Protein AF-A0A843TZ93-F1 (afdb_monomer_lite)

Structure (mmCIF, N/CA/C/O backbone):
data_AF-A0A843TZ93-F1
#
_entry.id   AF-A0A843TZ93-F1
#
loop_
_atom_site.group_PDB
_atom_site.id
_atom_site.type_symbol
_atom_site.label_atom_id
_atom_site.label_alt_id
_atom_site.label_comp_id
_atom_site.label_asym_id
_atom_site.label_entity_id
_atom_site.label_seq_id
_atom_site.pdbx_PDB_ins_code
_atom_site.Cartn_x
_atom_site.Cartn_y
_atom_site.Cartn_z
_atom_site.occupancy
_atom_site.B_iso_or_equiv
_atom_site.auth_seq_id
_atom_site.auth_comp_id
_atom_site.auth_asym_id
_atom_site.auth_atom_id
_atom_site.pdbx_PDB_model_num
ATOM 1 N N . MET A 1 1 ? -6.624 -14.812 -29.238 1.00 55.72 1 MET A N 1
ATOM 2 C CA . MET A 1 1 ? -5.914 -15.342 -28.049 1.00 55.72 1 MET A CA 1
ATOM 3 C C . MET A 1 1 ? -6.850 -15.805 -26.925 1.00 55.72 1 MET A C 1
ATOM 5 O O . MET A 1 1 ? -6.536 -16.818 -26.328 1.00 55.72 1 MET A O 1
ATOM 9 N N . PHE A 1 2 ? -8.001 -15.168 -26.662 1.00 52.12 2 PHE A N 1
ATOM 10 C CA . PHE A 1 2 ? -8.946 -15.603 -25.609 1.00 52.12 2 PHE A CA 1
ATOM 11 C C . PHE A 1 2 ? -9.859 -16.776 -26.035 1.00 52.12 2 PHE A C 1
ATOM 13 O O . PHE A 1 2 ? -9.892 -17.818 -25.390 1.00 52.12 2 PHE A O 1
ATOM 20 N N . THR A 1 3 ? -10.493 -16.664 -27.205 1.00 58.25 3 THR A N 1
ATOM 21 C CA . THR A 1 3 ? -11.391 -17.676 -27.806 1.00 58.25 3 THR A CA 1
ATOM 22 C C . THR A 1 3 ? -10.699 -18.968 -28.253 1.00 58.25 3 THR A C 1
ATOM 24 O O . THR A 1 3 ? -11.361 -19.963 -28.506 1.00 58.25 3 THR A O 1
ATOM 27 N N . ARG A 1 4 ? -9.364 -18.966 -28.380 1.00 63.00 4 ARG A N 1
ATOM 28 C CA . ARG A 1 4 ? -8.585 -20.146 -28.803 1.00 63.00 4 ARG A CA 1
ATOM 29 C C . ARG A 1 4 ? -8.245 -21.098 -27.653 1.00 63.00 4 ARG A C 1
ATOM 31 O O . ARG A 1 4 ? -7.833 -22.217 -27.926 1.00 63.00 4 ARG A O 1
ATOM 38 N N . ARG A 1 5 ? -8.337 -20.644 -26.397 1.00 62.12 5 ARG A N 1
ATOM 39 C CA . ARG A 1 5 ? -7.887 -21.410 -25.219 1.00 62.12 5 ARG A CA 1
ATOM 40 C C . ARG A 1 5 ? -9.028 -21.844 -24.300 1.00 62.12 5 ARG A C 1
ATOM 42 O O . ARG A 1 5 ? -8.853 -22.802 -23.559 1.00 62.12 5 ARG A O 1
ATOM 49 N N . TYR A 1 6 ? -10.173 -21.171 -24.365 1.00 67.50 6 TYR A N 1
ATOM 50 C CA . TYR A 1 6 ? -11.337 -21.462 -23.535 1.00 67.50 6 TYR A CA 1
ATOM 51 C C . TYR A 1 6 ? -12.537 -21.780 -24.427 1.00 67.50 6 TYR A C 1
ATOM 53 O O . TYR A 1 6 ? -12.922 -20.956 -25.258 1.00 67.50 6 TYR A O 1
ATOM 61 N N . ALA A 1 7 ? -13.096 -22.980 -24.262 1.00 76.06 7 ALA A N 1
ATOM 62 C CA . ALA A 1 7 ? -14.360 -23.378 -24.867 1.00 76.06 7 ALA A CA 1
ATOM 63 C C . ALA A 1 7 ? -15.484 -23.079 -23.871 1.00 76.06 7 ALA A C 1
ATOM 65 O O . ALA A 1 7 ? -15.427 -23.521 -22.724 1.00 76.06 7 ALA A O 1
ATOM 66 N N . PHE A 1 8 ? -16.479 -22.309 -24.300 1.00 77.62 8 PHE A N 1
ATOM 67 C CA . PHE A 1 8 ? -17.638 -21.969 -23.481 1.00 77.62 8 PHE A CA 1
ATOM 68 C C . PHE A 1 8 ? -18.834 -22.779 -23.963 1.00 77.62 8 PHE A C 1
ATOM 70 O O . PHE A 1 8 ? -19.106 -22.830 -25.161 1.00 77.62 8 PHE A O 1
ATOM 77 N N . THR A 1 9 ? -19.528 -23.425 -23.029 1.00 80.69 9 THR A N 1
ATOM 78 C CA . THR A 1 9 ? -20.667 -24.301 -23.326 1.00 80.69 9 THR A CA 1
ATOM 79 C C . THR A 1 9 ? -21.869 -23.514 -23.835 1.00 80.69 9 THR A C 1
ATOM 81 O O . THR A 1 9 ? -22.653 -24.043 -24.619 1.00 80.69 9 THR A O 1
ATOM 84 N N . ARG A 1 10 ? -22.016 -22.255 -23.400 1.00 80.62 10 ARG A N 1
ATOM 85 C CA . ARG A 1 10 ? -23.089 -21.364 -23.838 1.00 80.62 10 ARG A CA 1
ATOM 86 C C . ARG A 1 10 ? -22.531 -20.115 -24.529 1.00 80.62 10 ARG A C 1
ATOM 88 O O . ARG A 1 10 ? -21.560 -19.534 -24.033 1.00 80.62 10 ARG A O 1
ATOM 95 N N . PRO A 1 11 ? -23.121 -19.668 -25.651 1.00 78.69 11 PRO A N 1
ATOM 96 C CA . PRO A 1 11 ? -22.661 -18.480 -26.375 1.00 78.69 11 PRO A CA 1
ATOM 97 C C . PRO A 1 11 ? -22.636 -17.196 -25.529 1.00 78.69 11 PRO A C 1
ATOM 99 O O . PRO A 1 11 ? -21.760 -16.352 -25.715 1.00 78.69 11 PRO A O 1
ATOM 102 N N . GLU A 1 12 ? -23.559 -17.052 -24.577 1.00 83.75 12 GLU A N 1
ATOM 103 C CA . GLU A 1 12 ? -23.673 -15.898 -23.679 1.00 83.75 12 GLU A CA 1
ATOM 104 C C . GLU A 1 12 ? -22.572 -15.813 -22.609 1.00 83.75 12 GLU A C 1
ATOM 106 O O . GLU A 1 12 ? -22.323 -14.735 -22.058 1.00 83.75 12 GLU A O 1
ATOM 111 N N . ASP A 1 13 ? -21.877 -16.918 -22.333 1.00 81.81 13 ASP A N 1
ATOM 112 C CA . ASP A 1 13 ? -20.801 -16.948 -21.341 1.00 81.81 13 ASP A CA 1
ATOM 113 C C . ASP A 1 13 ? -19.535 -16.276 -21.871 1.00 81.81 13 ASP A C 1
ATOM 115 O O . ASP A 1 13 ? -18.756 -15.726 -21.094 1.00 81.81 13 ASP A O 1
ATOM 119 N N . LEU A 1 14 ? -19.336 -16.250 -23.191 1.00 82.06 14 LEU A N 1
ATOM 120 C CA . LEU A 1 14 ? -18.141 -15.672 -23.794 1.00 82.06 14 LEU A CA 1
ATOM 121 C C . LEU A 1 14 ? -18.054 -14.143 -23.603 1.00 82.06 14 LEU A C 1
ATOM 123 O O . LEU A 1 14 ? -17.011 -13.673 -23.135 1.00 82.06 14 LEU A O 1
ATOM 127 N N . PRO A 1 15 ? -19.108 -13.345 -23.880 1.00 85.69 15 PRO A N 1
ATOM 128 C CA . PRO A 1 15 ? -19.125 -11.924 -23.537 1.00 85.69 15 PRO A CA 1
ATOM 129 C C . PRO A 1 15 ? -18.935 -11.669 -22.037 1.00 85.69 15 PRO A C 1
ATOM 131 O O . PRO A 1 15 ? -18.163 -10.791 -21.658 1.00 85.69 15 PRO A O 1
ATOM 134 N N . ARG A 1 16 ? -19.580 -12.460 -21.169 1.00 85.31 16 ARG A N 1
ATOM 135 C CA . ARG A 1 16 ? -19.465 -12.313 -19.706 1.00 85.31 16 ARG A CA 1
ATOM 136 C C . ARG A 1 16 ? -18.052 -12.610 -19.212 1.00 85.31 16 ARG A C 1
ATOM 138 O O . ARG A 1 16 ? -17.481 -11.823 -18.461 1.00 85.31 16 ARG A O 1
ATOM 145 N N . ALA A 1 17 ? -17.459 -13.703 -19.679 1.00 84.06 17 ALA A N 1
ATOM 146 C CA . ALA A 1 17 ? -16.089 -14.076 -19.360 1.00 84.06 17 ALA A CA 1
ATOM 147 C C . ALA A 1 17 ? -15.090 -13.031 -19.865 1.00 84.06 17 ALA A C 1
ATOM 149 O O . ALA A 1 17 ? -14.106 -12.752 -19.185 1.00 84.06 17 ALA A O 1
ATOM 150 N N . ARG A 1 18 ? -15.355 -12.413 -21.022 1.00 84.12 18 ARG A N 1
ATOM 151 C CA . ARG A 1 18 ? -14.546 -11.305 -21.538 1.00 84.12 18 ARG A CA 1
ATOM 152 C C . ARG A 1 18 ? -14.590 -10.095 -20.610 1.00 84.12 18 ARG A C 1
ATOM 154 O O . ARG A 1 18 ? -13.529 -9.593 -20.263 1.00 84.12 18 ARG A O 1
ATOM 161 N N . VAL A 1 19 ? -15.774 -9.684 -20.156 1.00 87.12 19 VAL A N 1
ATOM 162 C CA . VAL A 1 19 ? -15.934 -8.567 -19.205 1.00 87.12 19 VAL A CA 1
ATOM 163 C C . VAL A 1 19 ? -15.183 -8.839 -17.899 1.00 87.12 19 VAL A C 1
ATOM 165 O O . VAL A 1 19 ? -14.416 -7.995 -17.434 1.00 87.12 19 VAL A O 1
ATOM 168 N N . VAL A 1 20 ? -15.344 -10.036 -17.327 1.00 84.44 20 VAL A N 1
ATOM 169 C CA . VAL A 1 20 ? -14.635 -10.433 -16.099 1.00 84.44 20 VAL A CA 1
ATOM 170 C C . VAL A 1 20 ? -13.124 -10.464 -16.323 1.00 84.44 20 VAL A C 1
ATOM 172 O O . VAL A 1 20 ? -12.369 -9.970 -15.485 1.00 84.44 20 VAL A O 1
ATOM 175 N N . TRP A 1 21 ? -12.666 -11.007 -17.453 1.00 82.88 21 TRP A N 1
ATOM 176 C CA . TRP A 1 21 ? -11.248 -11.047 -17.798 1.00 82.88 21 TRP A CA 1
ATOM 177 C C . TRP A 1 21 ? -10.665 -9.644 -17.962 1.00 82.88 21 TRP A C 1
ATOM 179 O O . TRP A 1 21 ? -9.608 -9.379 -17.402 1.00 82.88 21 TRP A O 1
ATOM 189 N N . GLU A 1 22 ? -11.347 -8.732 -18.657 1.00 83.94 22 GLU A N 1
ATOM 190 C CA . GLU A 1 22 ? -10.889 -7.348 -18.831 1.00 83.94 22 GLU A CA 1
ATOM 191 C C . GLU A 1 22 ? -10.816 -6.614 -17.489 1.00 83.94 22 GLU A C 1
ATOM 193 O O . GLU A 1 22 ? -9.793 -6.003 -17.187 1.00 83.94 22 GLU A O 1
ATOM 198 N N . SER A 1 23 ? -11.838 -6.748 -16.640 1.00 82.56 23 SER A N 1
ATOM 199 C CA . SER A 1 23 ? -11.843 -6.180 -15.285 1.00 82.56 23 SER A CA 1
ATOM 200 C C . SER A 1 23 ? -10.704 -6.739 -14.417 1.00 82.56 23 SER A C 1
ATOM 202 O O . SER A 1 23 ? -9.964 -6.001 -13.756 1.00 82.56 23 SER A O 1
ATOM 204 N N . THR A 1 24 ? -10.490 -8.054 -14.474 1.00 80.56 24 THR A N 1
ATOM 205 C CA . THR A 1 24 ? -9.423 -8.732 -13.727 1.00 80.56 24 THR A CA 1
ATOM 206 C C . THR A 1 24 ? -8.041 -8.348 -14.257 1.00 80.56 24 THR A C 1
ATOM 208 O O . THR A 1 24 ? -7.115 -8.118 -13.483 1.00 80.56 24 THR A O 1
ATOM 211 N N . ALA A 1 25 ? -7.876 -8.250 -15.574 1.00 78.44 25 ALA A N 1
ATOM 212 C CA . ALA A 1 25 ? -6.625 -7.842 -16.197 1.00 78.44 25 ALA A CA 1
ATOM 213 C C . ALA A 1 25 ? -6.289 -6.386 -15.856 1.00 78.44 25 ALA A C 1
ATOM 215 O O . ALA A 1 25 ? -5.145 -6.098 -15.519 1.00 78.44 25 ALA A O 1
ATOM 216 N N . GLN A 1 26 ? -7.275 -5.483 -15.864 1.00 79.06 26 GLN A N 1
ATOM 217 C CA . GLN A 1 26 ? -7.085 -4.079 -15.487 1.00 79.06 26 GLN A CA 1
ATOM 218 C C . GLN A 1 26 ? -6.637 -3.931 -14.030 1.00 79.06 26 GLN A C 1
ATOM 220 O O . GLN A 1 26 ? -5.667 -3.228 -13.748 1.00 79.06 26 GLN A O 1
ATOM 225 N N . THR A 1 27 ? -7.297 -4.631 -13.107 1.00 79.12 27 THR A N 1
ATOM 226 C CA . THR A 1 27 ? -6.950 -4.592 -11.676 1.00 79.12 27 THR A CA 1
ATOM 227 C C . THR A 1 27 ? -5.578 -5.206 -11.391 1.00 79.12 27 THR A C 1
ATOM 229 O O . THR A 1 27 ? -4.827 -4.689 -10.561 1.00 79.12 27 THR A O 1
ATOM 232 N N . ASN A 1 28 ? -5.201 -6.263 -12.115 1.00 85.62 28 ASN A N 1
ATOM 233 C CA . ASN A 1 28 ? -3.940 -6.970 -11.894 1.00 85.62 28 ASN A CA 1
ATOM 234 C C . ASN A 1 28 ? -2.766 -6.464 -12.739 1.00 85.62 28 ASN A C 1
ATOM 236 O O . ASN A 1 28 ? -1.628 -6.828 -12.443 1.00 85.62 28 ASN A O 1
ATOM 240 N N . LEU A 1 29 ? -2.992 -5.592 -13.729 1.00 86.38 29 LEU A N 1
ATOM 241 C CA . LEU A 1 29 ? -1.948 -5.108 -14.639 1.00 86.38 29 LEU A CA 1
ATOM 242 C C . LEU A 1 29 ? -0.737 -4.558 -13.881 1.00 86.38 29 LEU A C 1
ATOM 244 O O . LEU A 1 29 ? 0.404 -4.872 -14.212 1.00 86.38 29 LEU A O 1
ATOM 248 N N . ARG A 1 30 ? -0.977 -3.783 -12.817 1.00 85.94 30 ARG A N 1
ATOM 249 C CA . ARG A 1 30 ? 0.089 -3.241 -11.963 1.00 85.94 30 ARG A CA 1
ATOM 250 C C . ARG A 1 30 ? 0.967 -4.346 -11.371 1.00 85.94 30 ARG A C 1
ATOM 252 O O . ARG A 1 30 ? 2.190 -4.206 -11.360 1.00 85.94 30 ARG A O 1
ATOM 259 N N . LYS A 1 31 ? 0.352 -5.421 -10.874 1.00 88.31 31 LYS A N 1
ATOM 260 C CA . LYS A 1 31 ? 1.058 -6.572 -10.303 1.00 88.31 31 LYS A CA 1
ATOM 261 C C . LYS A 1 31 ? 1.833 -7.311 -11.391 1.00 88.31 31 LYS A C 1
ATOM 263 O O . LYS A 1 31 ? 3.032 -7.502 -11.233 1.00 88.31 31 LYS A O 1
ATOM 268 N N . SER A 1 32 ? 1.195 -7.622 -12.517 1.00 90.38 32 SER A N 1
ATOM 269 C CA . SER A 1 32 ? 1.844 -8.308 -13.642 1.00 90.38 32 SER A CA 1
ATOM 270 C C . SER A 1 32 ? 3.031 -7.524 -14.212 1.00 90.38 32 SER A C 1
ATOM 272 O O . SER A 1 32 ? 4.051 -8.116 -14.553 1.00 90.38 32 SER A O 1
ATOM 274 N N . MET A 1 33 ? 2.947 -6.190 -14.263 1.00 91.25 33 MET A N 1
ATOM 275 C CA . MET A 1 33 ? 4.069 -5.330 -14.662 1.00 91.25 33 MET A CA 1
ATOM 276 C C . MET A 1 33 ? 5.214 -5.360 -13.650 1.00 91.25 33 MET A C 1
ATOM 278 O O . MET A 1 33 ? 6.380 -5.413 -14.040 1.00 91.25 33 MET A O 1
ATOM 282 N N . TRP A 1 34 ? 4.898 -5.342 -12.351 1.00 91.25 34 TRP A N 1
ATOM 283 C CA . TRP A 1 34 ? 5.913 -5.488 -11.310 1.00 91.25 34 TRP A CA 1
ATOM 284 C C . TRP A 1 34 ? 6.620 -6.846 -11.407 1.00 91.25 34 TRP A C 1
ATOM 286 O O . TRP A 1 34 ? 7.847 -6.875 -11.374 1.00 91.25 34 TRP A O 1
ATOM 296 N N . GLU A 1 35 ? 5.873 -7.936 -11.601 1.00 93.94 35 GLU A N 1
ATOM 297 C CA . GLU A 1 35 ? 6.416 -9.293 -11.760 1.00 93.94 35 GLU A CA 1
ATOM 298 C C . GLU A 1 35 ? 7.297 -9.417 -13.008 1.00 93.94 35 GLU A C 1
ATOM 300 O O . GLU A 1 35 ? 8.384 -9.987 -12.939 1.00 93.94 35 GLU A O 1
ATOM 305 N N . ALA A 1 36 ? 6.869 -8.851 -14.142 1.00 94.69 36 ALA A N 1
ATOM 306 C CA . ALA A 1 36 ? 7.661 -8.839 -15.370 1.00 94.69 36 ALA A CA 1
ATOM 307 C C . ALA A 1 36 ? 9.001 -8.116 -15.172 1.00 94.69 36 ALA A C 1
ATOM 309 O O . ALA A 1 36 ? 10.054 -8.643 -15.533 1.00 94.69 36 ALA A O 1
ATOM 310 N N . ARG A 1 37 ? 8.970 -6.940 -14.535 1.00 93.75 37 ARG A N 1
ATOM 311 C CA . ARG A 1 37 ? 10.171 -6.160 -14.220 1.00 93.75 37 ARG A CA 1
ATOM 312 C C . ARG A 1 37 ? 11.095 -6.880 -13.241 1.00 93.75 37 ARG A C 1
ATOM 314 O O . ARG A 1 37 ? 12.303 -6.906 -13.447 1.00 93.75 37 ARG A O 1
ATOM 321 N N . ASP A 1 38 ? 10.539 -7.452 -12.177 1.00 94.25 38 ASP A N 1
ATOM 322 C CA . ASP A 1 38 ? 11.297 -8.207 -11.175 1.00 94.25 38 ASP A CA 1
ATOM 323 C C . ASP A 1 38 ? 11.969 -9.442 -11.791 1.00 94.25 38 ASP A C 1
ATOM 325 O O . ASP A 1 38 ? 13.149 -9.696 -11.547 1.00 94.25 38 ASP A O 1
ATOM 329 N N . LYS A 1 39 ? 11.257 -10.161 -12.666 1.00 95.50 39 LYS A N 1
ATOM 330 C CA . LYS A 1 39 ? 11.813 -11.287 -13.418 1.00 95.50 39 LYS A CA 1
ATOM 331 C C . LYS A 1 39 ? 12.975 -10.850 -14.310 1.00 95.50 39 LYS A C 1
ATOM 333 O O . LYS A 1 39 ? 14.039 -11.452 -14.217 1.00 95.50 39 LYS A O 1
ATOM 338 N N . ALA A 1 40 ? 12.807 -9.801 -15.115 1.00 95.38 40 ALA A N 1
ATOM 339 C CA . ALA A 1 40 ? 13.869 -9.296 -15.987 1.00 95.38 40 ALA A CA 1
ATOM 340 C C . ALA A 1 40 ? 15.115 -8.859 -15.193 1.00 95.38 40 ALA A C 1
ATOM 342 O O . ALA A 1 40 ? 16.240 -9.232 -15.531 1.00 95.38 40 ALA A O 1
ATOM 343 N N . MET A 1 41 ? 14.918 -8.155 -14.075 1.00 94.56 41 MET A N 1
ATOM 344 C CA . MET A 1 41 ? 16.002 -7.759 -13.172 1.00 94.56 41 MET A CA 1
ATOM 345 C C . MET A 1 41 ? 16.751 -8.973 -12.605 1.00 94.56 41 MET A C 1
ATOM 347 O O . MET A 1 41 ? 17.979 -8.992 -12.591 1.00 94.56 41 MET A O 1
ATOM 351 N N . LYS A 1 42 ? 16.029 -10.007 -12.158 1.00 94.94 42 LYS A N 1
ATOM 352 C CA . LYS A 1 42 ? 16.632 -11.238 -11.624 1.00 94.94 42 LYS A CA 1
ATOM 353 C C . LYS A 1 42 ? 17.371 -12.040 -12.689 1.00 94.94 42 LYS A C 1
ATOM 355 O O . LYS A 1 42 ? 18.438 -12.564 -12.402 1.00 94.94 42 LYS A O 1
ATOM 360 N N . THR A 1 43 ? 16.820 -12.137 -13.899 1.00 94.81 43 THR A N 1
ATOM 361 C CA . THR A 1 43 ? 17.442 -12.888 -14.998 1.00 94.81 43 THR A CA 1
ATOM 362 C C . THR A 1 43 ? 18.724 -12.221 -15.488 1.00 94.81 43 THR A C 1
ATOM 364 O O . THR A 1 43 ? 19.703 -12.909 -15.746 1.00 94.81 43 THR A O 1
ATOM 367 N N . THR A 1 44 ? 18.738 -10.892 -15.580 1.00 95.00 44 THR A N 1
ATOM 368 C CA . THR A 1 44 ? 19.923 -10.141 -16.023 1.00 95.00 44 THR A CA 1
ATOM 369 C C . THR A 1 44 ? 20.959 -9.923 -14.928 1.00 95.00 44 THR A C 1
ATOM 371 O O . THR A 1 44 ? 22.110 -9.622 -15.228 1.00 95.00 44 THR A O 1
ATOM 374 N N . GLY A 1 45 ? 20.557 -10.002 -13.655 1.00 93.69 45 GLY A N 1
ATOM 375 C CA . GLY A 1 45 ? 21.397 -9.597 -12.527 1.00 93.69 45 GLY A CA 1
ATOM 376 C C . GLY A 1 45 ? 21.712 -8.095 -12.508 1.00 93.69 45 GLY A C 1
ATOM 377 O O . GLY A 1 45 ? 22.513 -7.652 -11.687 1.00 93.69 45 GLY A O 1
ATOM 378 N N . ASN A 1 46 ? 21.087 -7.301 -13.384 1.00 91.19 46 ASN A N 1
ATOM 379 C CA . ASN A 1 46 ? 21.349 -5.878 -13.544 1.00 91.19 46 ASN A CA 1
ATOM 380 C C . ASN A 1 46 ? 20.118 -5.059 -13.131 1.00 91.19 46 ASN A C 1
ATOM 382 O O . ASN A 1 46 ? 18.975 -5.422 -13.409 1.00 91.19 46 ASN A O 1
ATOM 386 N N . ARG A 1 47 ? 20.352 -3.942 -12.438 1.00 88.69 47 ARG A N 1
ATOM 387 C CA . ARG A 1 47 ? 19.302 -3.007 -12.015 1.00 88.69 47 ARG A CA 1
ATOM 388 C C . ARG A 1 47 ? 19.014 -1.906 -13.030 1.00 88.69 47 ARG A C 1
ATOM 390 O O . ARG A 1 47 ? 18.024 -1.205 -12.843 1.00 88.69 47 ARG A O 1
ATOM 397 N N . ASP A 1 48 ? 19.851 -1.759 -14.051 1.00 92.31 48 ASP A N 1
ATOM 398 C CA . ASP A 1 48 ? 19.630 -0.839 -15.160 1.00 92.31 48 ASP A CA 1
ATOM 399 C C . ASP A 1 48 ? 18.484 -1.344 -16.056 1.00 92.31 48 ASP A C 1
ATOM 401 O O 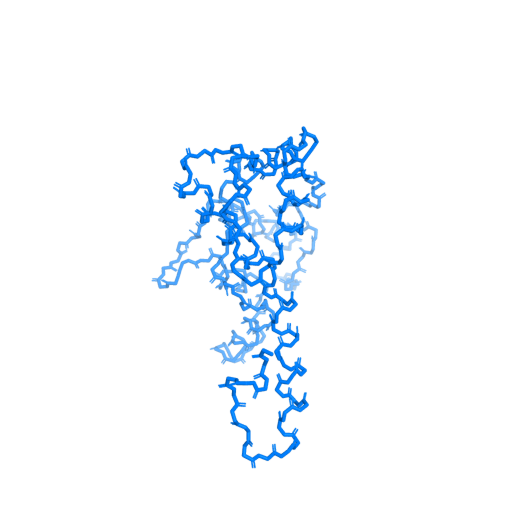. ASP A 1 48 ? 18.605 -2.432 -16.631 1.00 92.31 48 ASP A O 1
ATOM 405 N N . PRO A 1 49 ? 17.385 -0.578 -16.209 1.00 93.56 49 PRO A N 1
ATOM 406 C CA . PRO A 1 49 ? 16.282 -0.947 -17.087 1.00 93.56 49 PRO A CA 1
ATOM 407 C C . PRO A 1 49 ? 16.677 -1.188 -18.545 1.00 93.56 49 PRO A C 1
ATOM 409 O O . PRO A 1 49 ? 16.024 -1.989 -19.216 1.00 93.56 49 PRO A O 1
ATOM 412 N N . MET A 1 50 ? 17.749 -0.556 -19.031 1.00 95.31 50 MET A N 1
ATOM 413 C CA . MET A 1 50 ? 18.231 -0.759 -20.401 1.00 95.31 50 MET A CA 1
ATOM 414 C C . MET A 1 50 ? 18.820 -2.155 -20.619 1.00 95.31 50 MET A C 1
ATOM 416 O O . MET A 1 50 ? 18.797 -2.665 -21.735 1.00 95.31 50 MET A O 1
ATOM 420 N N . ALA A 1 51 ? 19.270 -2.833 -19.561 1.00 95.19 51 ALA A N 1
ATOM 421 C CA . ALA A 1 51 ? 19.712 -4.223 -19.655 1.00 95.19 51 ALA A CA 1
ATOM 422 C C . ALA A 1 51 ? 18.540 -5.207 -19.842 1.00 95.19 51 ALA A C 1
ATOM 424 O O . ALA A 1 51 ? 18.761 -6.374 -20.156 1.00 95.19 51 ALA A O 1
ATOM 425 N N . TRP A 1 52 ? 17.291 -4.771 -19.635 1.00 95.31 52 TRP A N 1
ATOM 426 C CA . TRP A 1 52 ? 16.114 -5.646 -19.621 1.00 95.31 52 TRP A CA 1
ATOM 427 C C . TRP A 1 52 ? 15.399 -5.768 -20.970 1.00 95.31 52 TRP A C 1
ATOM 429 O O . TRP A 1 52 ? 14.401 -6.485 -21.035 1.00 95.31 52 TRP A O 1
ATOM 439 N N . LEU A 1 53 ? 15.859 -5.090 -22.029 1.00 94.31 53 LEU A N 1
ATOM 440 C CA . LEU A 1 53 ? 15.138 -4.978 -23.310 1.00 94.31 53 LEU A CA 1
ATOM 441 C C . LEU A 1 53 ? 14.750 -6.343 -23.905 1.00 94.31 53 LEU A C 1
ATOM 443 O O . LEU A 1 53 ? 13.608 -6.530 -24.319 1.00 94.31 53 LEU A O 1
ATOM 447 N N . ASP A 1 54 ? 15.646 -7.330 -23.844 1.00 94.00 54 ASP A N 1
ATOM 448 C CA . ASP A 1 54 ? 15.403 -8.677 -24.384 1.00 94.00 54 ASP A CA 1
ATOM 449 C C . ASP A 1 54 ? 14.676 -9.625 -23.406 1.00 94.00 54 ASP A C 1
ATOM 451 O O . ASP A 1 54 ? 14.391 -10.777 -23.733 1.00 94.00 54 ASP A O 1
AT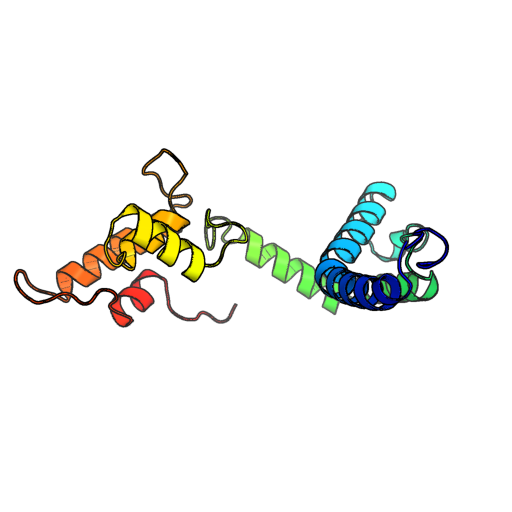OM 455 N N . TYR A 1 55 ? 14.338 -9.148 -22.206 1.00 94.75 55 TYR A N 1
ATOM 456 C CA . TYR A 1 55 ? 13.746 -9.942 -21.120 1.00 94.75 55 TYR A CA 1
ATOM 457 C C . TYR A 1 55 ? 12.283 -9.576 -20.839 1.00 94.75 55 TYR A C 1
ATOM 459 O O . TYR A 1 55 ? 11.752 -9.859 -19.759 1.00 94.75 55 TYR A O 1
ATOM 467 N N . GLY A 1 56 ? 11.622 -8.950 -21.814 1.00 92.62 56 GLY A N 1
ATOM 468 C CA . GLY A 1 56 ? 10.211 -8.593 -21.734 1.00 92.62 56 GLY A CA 1
ATOM 469 C C . GLY A 1 56 ? 9.279 -9.807 -21.630 1.00 92.62 56 GLY A C 1
ATOM 470 O O . GLY A 1 56 ? 9.610 -10.916 -22.063 1.00 92.62 56 GLY A O 1
ATOM 471 N N . PRO A 1 57 ? 8.083 -9.638 -21.044 1.00 93.38 57 PRO A N 1
ATOM 472 C CA . PRO A 1 57 ? 7.133 -10.731 -20.915 1.00 93.38 57 PRO A CA 1
ATOM 473 C C . PRO A 1 57 ? 6.475 -11.069 -22.262 1.00 93.38 57 PRO A C 1
ATOM 475 O O . PRO A 1 57 ? 6.073 -10.183 -23.005 1.00 93.38 57 PRO A O 1
ATOM 478 N N . VAL A 1 58 ? 6.248 -12.362 -22.525 1.00 90.56 58 VAL A N 1
ATOM 479 C CA . VAL A 1 58 ? 5.666 -12.882 -23.788 1.00 90.56 58 VAL A CA 1
ATOM 480 C C . VAL A 1 58 ? 4.293 -12.282 -24.128 1.00 90.56 58 VAL A C 1
ATOM 482 O O . VAL A 1 58 ? 3.897 -12.231 -25.289 1.00 90.56 58 VAL A O 1
ATOM 485 N N . TRP A 1 59 ? 3.540 -11.847 -23.119 1.00 89.12 59 TRP A N 1
ATOM 486 C CA . TRP A 1 59 ? 2.209 -11.265 -23.296 1.00 89.12 59 TRP A CA 1
ATOM 487 C C . TRP A 1 59 ? 2.228 -9.767 -23.640 1.00 89.12 59 TRP A C 1
ATOM 489 O O . TRP A 1 59 ? 1.179 -9.227 -23.989 1.00 89.12 59 TRP A O 1
ATOM 499 N N . LEU A 1 60 ? 3.378 -9.091 -23.548 1.00 90.12 60 LEU A N 1
ATOM 500 C CA . LEU A 1 60 ? 3.535 -7.682 -23.902 1.00 90.12 60 LEU A CA 1
ATOM 501 C C . LEU A 1 60 ? 4.299 -7.569 -25.221 1.00 90.12 60 LEU A C 1
ATOM 503 O O . LEU A 1 60 ? 5.285 -8.267 -25.440 1.00 90.12 60 LEU A O 1
ATOM 507 N N . ARG A 1 61 ? 3.855 -6.675 -26.108 1.00 93.25 61 ARG A N 1
ATOM 508 C CA . ARG A 1 61 ? 4.596 -6.414 -27.346 1.00 93.25 61 ARG A CA 1
ATOM 509 C C . ARG A 1 61 ? 5.964 -5.811 -27.016 1.00 93.25 61 ARG A C 1
ATOM 511 O O . ARG A 1 61 ? 6.086 -5.010 -26.088 1.00 93.25 61 ARG A O 1
ATOM 518 N N . ARG A 1 62 ? 6.971 -6.204 -27.797 1.00 93.94 62 ARG A N 1
ATOM 519 C CA . ARG A 1 62 ? 8.370 -5.805 -27.610 1.00 93.94 62 ARG A CA 1
ATOM 520 C C . ARG A 1 62 ? 8.546 -4.285 -27.603 1.00 93.94 62 ARG A C 1
ATOM 522 O O . ARG A 1 62 ? 9.165 -3.771 -26.687 1.00 93.94 62 ARG A O 1
ATOM 529 N N . ASP A 1 63 ? 7.928 -3.581 -28.544 1.00 95.75 63 ASP A N 1
ATOM 530 C CA . ASP A 1 63 ? 7.990 -2.116 -28.640 1.00 95.75 63 ASP A CA 1
ATOM 531 C C . ASP A 1 63 ? 7.466 -1.418 -27.374 1.00 95.75 63 ASP A C 1
ATOM 533 O O . ASP A 1 63 ? 8.094 -0.497 -26.861 1.00 95.75 63 ASP A O 1
ATOM 537 N N . TYR A 1 64 ? 6.358 -1.899 -26.799 1.00 95.06 64 TYR A N 1
ATOM 538 C CA . TYR A 1 64 ? 5.864 -1.368 -25.525 1.00 95.06 64 TYR A CA 1
ATOM 539 C C . TYR A 1 64 ? 6.816 -1.648 -24.364 1.00 95.06 64 TYR A C 1
ATOM 541 O O . TYR A 1 64 ? 6.958 -0.805 -23.479 1.00 95.06 64 TYR A O 1
ATOM 549 N N . TRP A 1 65 ? 7.447 -2.822 -24.339 1.00 95.94 65 TRP A N 1
ATOM 550 C CA . TRP A 1 65 ? 8.439 -3.144 -23.319 1.00 95.94 65 TRP A CA 1
ATOM 551 C C . TRP A 1 65 ? 9.677 -2.248 -23.426 1.00 95.94 65 TRP A C 1
ATOM 553 O O . TRP A 1 65 ? 10.107 -1.694 -22.417 1.00 95.94 65 TRP A O 1
ATOM 563 N N . GLU A 1 66 ? 10.188 -2.034 -24.638 1.00 96.25 66 GLU A N 1
ATOM 564 C CA . GLU A 1 66 ? 11.324 -1.147 -24.908 1.00 96.25 66 GLU A CA 1
ATOM 565 C C . GLU A 1 66 ? 11.033 0.283 -24.431 1.00 96.25 66 GLU A C 1
ATOM 567 O O . GLU A 1 66 ? 11.782 0.819 -23.613 1.00 96.25 66 GLU A O 1
ATOM 572 N N . SER A 1 67 ? 9.876 0.852 -24.797 1.00 96.12 67 SER A N 1
ATOM 573 C CA . SER A 1 67 ? 9.464 2.183 -24.319 1.00 96.12 67 SER A CA 1
ATOM 574 C C . SER A 1 67 ? 9.319 2.268 -22.790 1.00 96.12 67 SER A C 1
ATOM 576 O O . SER A 1 67 ? 9.551 3.321 -22.189 1.00 96.12 67 SER A O 1
ATOM 578 N N . LEU A 1 68 ? 8.914 1.179 -22.125 1.00 95.12 68 LEU A N 1
ATOM 579 C CA . LEU A 1 68 ? 8.846 1.129 -20.661 1.00 95.12 68 LEU A CA 1
ATOM 580 C C . LEU A 1 68 ? 10.242 1.112 -20.034 1.00 95.12 68 LEU A C 1
ATOM 582 O O . LEU A 1 68 ? 10.468 1.850 -19.073 1.00 95.12 68 LEU A O 1
ATOM 586 N N . CYS A 1 69 ? 11.163 0.312 -20.574 1.00 95.56 69 CYS A N 1
ATOM 587 C CA . CYS A 1 69 ? 12.557 0.273 -20.143 1.00 95.56 69 CYS A CA 1
ATOM 588 C C . CYS A 1 69 ? 13.222 1.645 -20.282 1.00 95.56 69 CYS A C 1
ATOM 590 O O . CYS A 1 69 ? 13.778 2.139 -19.302 1.00 95.56 69 CYS A O 1
ATOM 592 N N . GLU A 1 70 ? 13.073 2.308 -21.430 1.00 96.31 70 GLU A N 1
ATOM 593 C CA . GLU A 1 70 ? 13.568 3.673 -21.653 1.00 96.31 70 GLU A CA 1
ATOM 594 C C . GLU A 1 70 ? 13.005 4.651 -20.616 1.00 96.31 70 GLU A C 1
ATOM 596 O O . GLU A 1 70 ? 13.743 5.402 -19.974 1.00 96.31 70 GLU A O 1
ATOM 601 N N . ARG A 1 71 ? 11.688 4.603 -20.372 1.00 95.12 71 ARG A N 1
ATOM 602 C CA . ARG A 1 71 ? 11.043 5.459 -19.371 1.00 95.12 71 ARG A CA 1
ATOM 603 C C . ARG A 1 71 ? 11.564 5.196 -17.960 1.00 95.12 71 ARG A C 1
ATOM 605 O O . ARG A 1 71 ? 11.761 6.146 -17.202 1.00 95.12 71 ARG A O 1
ATOM 612 N N . TRP A 1 72 ? 11.761 3.936 -17.580 1.00 94.56 72 TRP A N 1
ATOM 613 C CA . TRP A 1 72 ? 12.310 3.574 -16.271 1.00 94.56 72 TRP A CA 1
ATOM 614 C C . TRP A 1 72 ? 13.789 3.936 -16.137 1.00 94.56 72 TRP A C 1
ATOM 616 O O . TRP A 1 72 ? 14.234 4.218 -15.025 1.00 94.56 72 TRP A O 1
ATOM 626 N N . ALA A 1 73 ? 14.534 3.969 -17.243 1.00 94.62 73 ALA A N 1
ATOM 627 C CA . ALA A 1 73 ? 15.925 4.398 -17.265 1.00 94.62 73 ALA A CA 1
ATOM 628 C C . ALA A 1 73 ? 16.076 5.913 -17.034 1.00 94.62 73 ALA A C 1
ATOM 630 O O . ALA A 1 73 ? 17.136 6.348 -16.588 1.00 94.62 73 ALA A O 1
ATOM 631 N N . THR A 1 74 ? 15.028 6.719 -17.250 1.00 95.81 74 THR A N 1
ATOM 632 C CA . THR A 1 74 ? 15.092 8.172 -17.018 1.00 95.81 74 THR A CA 1
ATOM 633 C C . THR A 1 74 ? 15.439 8.526 -15.565 1.00 95.81 74 THR A C 1
ATOM 635 O O . THR A 1 74 ? 14.856 7.989 -14.618 1.00 95.81 74 THR A O 1
ATOM 638 N N . GLY A 1 75 ? 16.344 9.496 -15.384 1.00 95.00 75 GLY A N 1
ATOM 639 C CA . GLY A 1 75 ? 16.754 10.007 -14.068 1.00 95.00 75 GLY A CA 1
ATOM 640 C C . GLY A 1 75 ? 15.577 10.374 -13.151 1.00 95.00 75 GLY A C 1
ATOM 641 O O . GLY A 1 75 ? 15.487 9.815 -12.056 1.00 95.00 75 GLY A O 1
ATOM 642 N N . PRO A 1 76 ? 14.595 11.180 -13.608 1.00 95.56 76 PRO A N 1
ATOM 643 C CA . PRO A 1 76 ? 13.433 11.538 -12.794 1.00 95.56 76 PRO A CA 1
ATOM 644 C C . PRO A 1 76 ? 12.623 10.333 -12.305 1.00 95.56 76 PRO A C 1
ATOM 646 O O . PRO A 1 76 ? 12.082 10.339 -11.197 1.00 95.56 76 PRO A O 1
ATOM 649 N N . TRP A 1 77 ? 12.510 9.275 -13.115 1.00 93.31 77 TRP A N 1
ATOM 650 C CA . TRP A 1 77 ? 11.809 8.068 -12.691 1.00 93.31 77 TRP A CA 1
ATOM 651 C C . TRP A 1 77 ? 12.609 7.305 -11.632 1.00 93.31 77 TRP A C 1
ATOM 653 O O . TRP A 1 77 ? 12.041 6.884 -10.618 1.00 93.31 77 TRP A O 1
ATOM 663 N N . GLN A 1 78 ? 13.920 7.158 -11.831 1.00 92.19 78 GLN A N 1
ATOM 664 C CA . GLN A 1 78 ? 14.794 6.483 -10.874 1.00 92.19 78 GLN A CA 1
ATOM 665 C C . GLN A 1 78 ? 14.837 7.217 -9.532 1.00 92.19 78 GLN A C 1
ATOM 667 O O . GLN A 1 78 ? 14.694 6.579 -8.489 1.00 92.19 78 GLN A O 1
ATOM 672 N N . GLU A 1 79 ? 14.941 8.544 -9.543 1.00 94.50 79 GLU A N 1
ATOM 673 C CA . GLU A 1 79 ? 14.897 9.383 -8.344 1.00 94.50 79 GLU A CA 1
ATOM 674 C C . GLU A 1 79 ? 13.594 9.185 -7.571 1.00 94.50 79 GLU A C 1
ATOM 676 O O . GLU A 1 79 ? 13.625 8.883 -6.377 1.00 94.50 79 GLU A O 1
ATOM 681 N N . ARG A 1 80 ? 12.443 9.246 -8.255 1.00 93.38 80 ARG A N 1
ATOM 682 C CA . ARG A 1 80 ? 11.134 8.973 -7.636 1.00 93.38 80 ARG A CA 1
ATOM 683 C C . ARG A 1 80 ? 11.053 7.559 -7.067 1.00 93.38 80 ARG A C 1
ATOM 685 O O . ARG A 1 80 ? 10.512 7.363 -5.981 1.00 93.38 80 ARG A O 1
ATOM 692 N N . SER A 1 81 ? 11.589 6.570 -7.779 1.00 90.00 81 SER A N 1
ATOM 693 C CA . SER A 1 81 ? 11.623 5.174 -7.334 1.00 90.00 81 SER A CA 1
ATOM 694 C C . SER A 1 81 ? 12.474 5.004 -6.069 1.00 90.00 81 SER A C 1
ATOM 696 O O . SER A 1 81 ? 12.038 4.359 -5.110 1.00 90.00 81 SER A O 1
ATOM 698 N N . GLN A 1 82 ? 13.654 5.632 -6.023 1.00 91.25 82 GLN A N 1
ATOM 699 C CA . GLN A 1 82 ? 14.541 5.606 -4.860 1.00 91.25 82 GLN A CA 1
ATOM 700 C C . GLN A 1 82 ? 13.969 6.390 -3.681 1.00 91.25 82 GLN A C 1
ATOM 702 O O . GLN A 1 82 ? 14.029 5.895 -2.559 1.00 91.25 82 GLN A O 1
ATOM 707 N N . ALA A 1 83 ? 13.362 7.555 -3.912 1.00 90.94 83 ALA A N 1
ATOM 708 C CA . ALA A 1 83 ? 12.662 8.316 -2.881 1.00 90.94 83 ALA A CA 1
ATOM 709 C C . ALA A 1 83 ? 11.520 7.487 -2.277 1.00 90.94 83 ALA A C 1
ATOM 711 O O . ALA A 1 83 ? 11.477 7.280 -1.070 1.00 90.94 83 ALA A O 1
ATOM 712 N N . ALA A 1 84 ? 10.668 6.882 -3.112 1.00 87.81 84 ALA A N 1
ATOM 713 C CA . ALA A 1 84 ? 9.597 6.008 -2.639 1.00 87.81 84 ALA A CA 1
ATOM 714 C C . ALA A 1 84 ? 10.129 4.782 -1.875 1.00 87.81 84 ALA A C 1
ATOM 716 O O . ALA A 1 84 ? 9.488 4.310 -0.937 1.00 87.81 84 ALA A O 1
ATOM 717 N N . LYS A 1 85 ? 11.290 4.241 -2.269 1.00 87.31 85 LYS A N 1
ATOM 718 C CA . LYS A 1 85 ? 11.962 3.169 -1.527 1.00 87.31 85 LYS A CA 1
ATOM 719 C C . LYS A 1 85 ? 12.447 3.664 -0.165 1.00 87.31 85 LYS A C 1
ATOM 721 O O . LYS A 1 85 ? 12.118 3.024 0.825 1.00 87.31 85 LYS A O 1
ATOM 726 N N . ARG A 1 86 ? 13.167 4.789 -0.117 1.00 89.44 86 ARG A N 1
ATOM 727 C CA . ARG A 1 86 ? 13.647 5.413 1.125 1.00 89.44 86 ARG A CA 1
ATOM 728 C C . ARG A 1 86 ? 12.483 5.697 2.067 1.00 89.44 86 ARG A C 1
ATOM 730 O O . ARG A 1 86 ? 12.530 5.226 3.188 1.00 89.44 86 ARG A O 1
ATOM 737 N N . ASN A 1 87 ? 11.398 6.304 1.587 1.00 85.19 87 ASN A N 1
ATOM 738 C CA . ASN A 1 87 ? 10.213 6.596 2.400 1.00 85.19 87 ASN A CA 1
ATOM 739 C C . ASN A 1 87 ? 9.613 5.333 3.040 1.00 85.19 87 ASN A C 1
ATOM 741 O O . ASN A 1 87 ? 9.252 5.358 4.212 1.00 85.19 87 ASN A O 1
ATOM 745 N N . ARG A 1 88 ? 9.558 4.207 2.308 1.00 80.69 88 ARG A N 1
ATOM 746 C CA . ARG A 1 88 ? 9.134 2.911 2.877 1.00 80.69 88 ARG A CA 1
ATOM 747 C C . ARG A 1 88 ? 10.141 2.336 3.877 1.00 80.69 88 ARG A C 1
ATOM 749 O O . ARG A 1 88 ? 9.744 1.613 4.779 1.00 80.69 88 ARG A O 1
ATOM 756 N N . SER A 1 89 ? 11.429 2.615 3.695 1.00 80.88 89 SER A N 1
ATOM 757 C CA . SER A 1 89 ? 12.514 2.156 4.569 1.00 80.88 89 SER A CA 1
ATOM 758 C C . SER A 1 89 ? 12.695 2.995 5.833 1.00 80.88 89 SER A C 1
ATOM 760 O O . SER A 1 89 ? 13.225 2.471 6.802 1.00 80.88 89 SER A O 1
ATOM 762 N N . THR A 1 90 ? 12.299 4.271 5.835 1.00 78.88 90 THR A N 1
ATOM 763 C CA . THR A 1 90 ? 12.487 5.177 6.981 1.00 78.88 90 THR A CA 1
ATOM 764 C C . THR A 1 90 ? 11.617 4.784 8.172 1.00 78.88 90 THR A C 1
ATOM 766 O O . THR A 1 90 ? 12.012 5.000 9.312 1.00 78.88 90 THR A O 1
ATOM 769 N N . HIS A 1 91 ? 10.443 4.205 7.911 1.00 71.00 91 HIS A N 1
ATOM 770 C CA . HIS A 1 91 ? 9.462 3.856 8.934 1.00 71.00 91 HIS A CA 1
ATOM 771 C C . HIS A 1 91 ? 8.792 2.503 8.643 1.00 71.00 91 HIS A C 1
ATOM 773 O O . HIS A 1 91 ? 7.599 2.468 8.328 1.00 71.00 91 HIS A O 1
ATOM 779 N N . PRO A 1 92 ? 9.541 1.387 8.685 1.00 66.06 92 PRO A N 1
ATOM 780 C CA . PRO A 1 92 ? 9.007 0.054 8.396 1.00 66.06 92 PRO A CA 1
ATOM 781 C C . PRO A 1 92 ? 7.877 -0.358 9.353 1.00 66.06 92 PRO A C 1
ATOM 783 O O . PRO A 1 92 ? 7.016 -1.151 8.984 1.00 66.06 92 PRO A O 1
ATOM 786 N N . GLU A 1 93 ? 7.869 0.190 10.568 1.00 67.62 93 GLU A N 1
ATOM 787 C CA . GLU A 1 93 ? 6.867 -0.031 11.609 1.00 67.62 93 GLU A CA 1
ATOM 788 C C . GLU A 1 93 ? 5.581 0.789 11.420 1.00 67.62 93 GLU A C 1
ATOM 790 O O . GLU A 1 93 ? 4.532 0.440 11.975 1.00 67.62 93 GLU A O 1
ATOM 795 N N . LYS A 1 94 ? 5.639 1.876 10.639 1.00 66.38 94 LYS A N 1
ATOM 796 C CA . LYS A 1 94 ? 4.490 2.757 10.412 1.00 66.38 94 LYS A CA 1
ATOM 797 C C . LYS A 1 94 ? 3.628 2.181 9.289 1.00 66.38 94 LYS A C 1
ATOM 799 O O . LYS A 1 94 ? 4.116 1.914 8.193 1.00 66.38 94 LYS A O 1
ATOM 804 N N . ASN A 1 95 ? 2.325 2.051 9.551 1.00 66.31 95 ASN A N 1
ATOM 805 C CA . ASN A 1 95 ? 1.285 1.521 8.647 1.00 66.31 95 ASN A CA 1
ATOM 806 C C . ASN A 1 95 ? 1.183 -0.014 8.528 1.00 66.31 95 ASN A C 1
ATOM 808 O O . ASN A 1 95 ? 0.537 -0.519 7.603 1.00 66.31 95 ASN A O 1
ATOM 812 N N . VAL A 1 96 ? 1.785 -0.772 9.450 1.00 80.06 96 VAL A N 1
ATOM 813 C CA . VAL A 1 96 ? 1.571 -2.226 9.514 1.00 80.06 96 VAL A CA 1
ATOM 814 C C . VAL A 1 96 ? 0.207 -2.511 10.144 1.00 80.06 96 VAL A C 1
ATOM 816 O O . VAL A 1 96 ? -0.069 -2.064 11.251 1.00 80.06 96 VAL A O 1
ATOM 819 N N . HIS A 1 97 ? -0.624 -3.281 9.445 1.00 83.50 97 HIS A N 1
ATOM 820 C CA . HIS A 1 97 ? -1.918 -3.777 9.916 1.00 83.50 97 HIS A CA 1
ATOM 821 C C . HIS A 1 97 ? -2.075 -5.253 9.523 1.00 83.50 97 HIS A C 1
ATOM 823 O O . HIS A 1 97 ? -1.470 -5.720 8.554 1.00 83.50 97 HIS A O 1
ATOM 829 N N . THR A 1 98 ? -2.882 -6.004 10.268 1.00 87.69 98 THR A N 1
ATOM 830 C CA . THR A 1 98 ? -3.127 -7.444 10.071 1.00 87.69 98 THR A CA 1
ATOM 831 C C . THR A 1 98 ? -4.407 -7.752 9.297 1.00 87.69 98 THR A C 1
ATOM 833 O O . THR A 1 98 ? -4.664 -8.917 8.998 1.00 87.69 98 THR A O 1
ATOM 836 N N . SER A 1 99 ? -5.177 -6.736 8.896 1.00 85.06 99 SER A N 1
ATOM 837 C CA . SER A 1 99 ? -6.447 -6.895 8.159 1.00 85.06 99 SER A CA 1
ATOM 838 C C . SER A 1 99 ? -6.295 -7.511 6.764 1.00 85.06 99 SER A C 1
ATOM 840 O O . SER A 1 99 ? -7.258 -8.015 6.183 1.00 85.06 99 SER A O 1
ATOM 842 N N . GLY A 1 100 ? -5.089 -7.465 6.189 1.00 85.69 100 GLY A N 1
ATOM 843 C CA . GLY A 1 100 ? -4.852 -7.906 4.817 1.00 85.69 100 GLY A CA 1
ATOM 844 C C . GLY A 1 100 ? -5.689 -7.106 3.813 1.00 85.69 100 GLY A C 1
ATOM 845 O O . GLY A 1 100 ? -5.778 -5.887 3.892 1.00 85.69 100 GLY A O 1
ATOM 846 N N . SER A 1 101 ? -6.314 -7.789 2.852 1.00 84.38 101 SER A N 1
ATOM 847 C CA . SER A 1 101 ? -7.172 -7.159 1.837 1.00 84.38 101 SER A CA 1
ATOM 848 C C . SER A 1 101 ? -8.618 -6.924 2.296 1.00 84.38 101 SER A C 1
ATOM 850 O O . SER A 1 101 ? -9.462 -6.550 1.483 1.00 84.38 101 SER A O 1
ATOM 852 N N . VAL A 1 102 ? -8.942 -7.210 3.559 1.00 88.56 102 VAL A N 1
ATOM 853 C CA . VAL A 1 102 ? -10.298 -7.072 4.099 1.00 88.56 102 VAL A CA 1
ATOM 854 C C . VAL A 1 102 ? -10.505 -5.643 4.592 1.00 88.56 102 VAL A C 1
ATOM 856 O O . VAL A 1 102 ? -9.681 -5.095 5.319 1.00 88.56 102 VAL A O 1
ATOM 859 N N . SER A 1 103 ? -11.622 -5.034 4.194 1.00 88.62 103 SER A N 1
ATOM 860 C CA . SER A 1 103 ? -11.929 -3.654 4.572 1.00 88.62 103 SER A CA 1
ATOM 861 C C . SER A 1 103 ? -12.208 -3.503 6.073 1.00 88.62 103 SER A C 1
ATOM 863 O O . SER A 1 103 ? -12.685 -4.433 6.730 1.00 88.62 103 SER A O 1
ATOM 865 N N . TYR A 1 104 ? -11.985 -2.296 6.598 1.00 89.69 104 TYR A N 1
ATOM 866 C CA . TYR A 1 104 ? -12.325 -1.931 7.978 1.00 89.69 104 TYR A CA 1
ATOM 867 C C . TYR A 1 104 ? -13.826 -2.123 8.265 1.00 89.69 104 TYR A C 1
ATOM 869 O O . TYR A 1 104 ? -14.191 -2.650 9.310 1.00 89.69 104 TYR A O 1
ATOM 877 N N . ALA A 1 105 ? -14.694 -1.804 7.295 1.00 92.00 105 ALA A N 1
ATOM 878 C CA . ALA A 1 105 ? -16.141 -2.019 7.395 1.00 92.00 105 ALA A CA 1
ATOM 879 C C . ALA A 1 105 ? -16.499 -3.507 7.527 1.00 92.00 105 ALA A C 1
ATOM 881 O O . ALA A 1 105 ? -17.323 -3.885 8.355 1.00 92.00 105 ALA A O 1
ATOM 882 N N . THR A 1 106 ? -15.835 -4.375 6.760 1.00 94.50 106 THR A N 1
ATOM 883 C CA . THR A 1 106 ? -16.018 -5.827 6.879 1.00 94.50 106 THR A CA 1
ATOM 884 C C . THR A 1 106 ? -15.515 -6.348 8.226 1.00 94.50 106 THR A C 1
ATOM 886 O O . THR A 1 106 ? -16.147 -7.223 8.812 1.00 94.50 106 THR A O 1
ATOM 889 N N . HIS A 1 107 ? -14.394 -5.828 8.738 1.00 94.44 107 HIS A N 1
ATOM 890 C CA . HIS A 1 107 ? -13.924 -6.161 10.085 1.00 94.44 107 HIS A CA 1
ATOM 891 C C . HIS A 1 107 ? -14.905 -5.702 11.169 1.00 94.44 107 HIS A C 1
ATOM 893 O O . HIS A 1 107 ? -15.186 -6.478 12.075 1.00 94.44 107 HIS A O 1
ATOM 899 N N . SER A 1 108 ? -15.473 -4.502 11.034 1.00 94.56 108 SER A N 1
ATOM 900 C CA . SER A 1 108 ? -16.492 -3.963 11.940 1.00 94.56 108 SER A CA 1
ATOM 901 C C . SER A 1 108 ? -17.743 -4.841 11.967 1.00 94.56 108 SER A C 1
ATOM 903 O O . SER A 1 108 ? -18.171 -5.253 13.036 1.00 94.56 108 SER A O 1
ATOM 905 N N . GLN A 1 109 ? -18.273 -5.235 10.804 1.00 95.75 109 GLN A N 1
ATOM 906 C CA . GLN A 1 109 ? -19.430 -6.139 10.725 1.00 95.75 109 GLN A CA 1
ATOM 907 C C . GLN A 1 109 ? -19.155 -7.501 11.370 1.00 95.75 109 GLN A C 1
ATOM 909 O O . GLN A 1 109 ? -19.990 -8.023 12.100 1.00 95.75 109 GLN A O 1
ATOM 914 N N . LYS A 1 110 ? -17.974 -8.082 11.132 1.00 9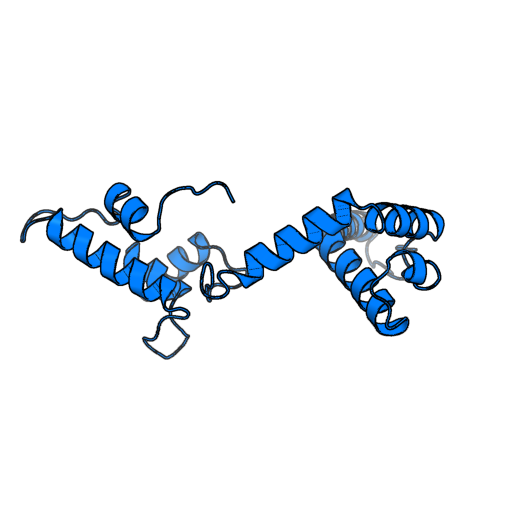5.38 110 LYS A N 1
ATOM 915 C CA . LYS A 1 110 ? -17.591 -9.350 11.771 1.00 95.38 110 LYS A CA 1
ATOM 916 C C . LYS A 1 110 ? -17.528 -9.209 13.286 1.00 95.38 110 LYS A C 1
ATOM 918 O O . LYS A 1 110 ? -18.082 -10.041 13.990 1.00 95.38 110 LYS A O 1
ATOM 923 N N . LEU A 1 111 ? -16.897 -8.142 13.768 1.00 95.12 111 LEU A N 1
ATOM 924 C CA . LEU A 1 111 ? -16.752 -7.888 15.195 1.00 95.12 111 LEU A CA 1
ATOM 925 C C . LEU A 1 111 ? -18.103 -7.581 15.859 1.00 95.12 111 LEU A C 1
ATOM 927 O O . LEU A 1 111 ? -18.347 -8.028 16.971 1.00 95.12 111 LEU A O 1
ATOM 931 N N . HIS A 1 112 ? -19.014 -6.914 15.147 1.00 96.00 112 HIS A N 1
ATOM 932 C CA . HIS A 1 112 ? -20.393 -6.712 15.584 1.00 96.00 112 HIS A CA 1
ATOM 933 C C . HIS A 1 112 ? -21.117 -8.036 15.852 1.00 96.00 112 HIS A C 1
ATOM 935 O O . HIS A 1 112 ? -21.752 -8.195 16.890 1.00 96.00 112 HIS A O 1
ATOM 941 N N . HIS A 1 113 ? -20.990 -9.001 14.937 1.00 96.19 113 HIS A N 1
ATOM 942 C CA . HIS A 1 113 ? -21.560 -10.334 15.125 1.00 96.19 113 HIS A CA 1
ATOM 943 C C . HIS A 1 113 ? -20.859 -11.129 16.235 1.00 96.19 113 HIS A C 1
ATOM 945 O O . HIS A 1 113 ? -21.529 -11.854 16.955 1.00 96.19 113 HIS A O 1
ATOM 951 N N . GLU A 1 114 ? -19.535 -10.997 16.381 1.00 95.12 114 GLU A N 1
ATOM 952 C CA . GLU A 1 114 ? -18.758 -11.670 17.436 1.00 95.12 114 GLU A CA 1
ATOM 953 C C . GLU A 1 114 ? -19.106 -11.146 18.846 1.00 95.12 114 GLU A C 1
ATOM 955 O O . GLU A 1 114 ? -19.091 -11.921 19.798 1.00 95.12 114 GLU A O 1
ATOM 960 N N . LEU A 1 115 ? -19.419 -9.852 18.983 1.00 94.62 115 LEU A N 1
ATOM 961 C CA . LEU A 1 115 ? -19.716 -9.196 20.266 1.00 94.62 115 LEU A CA 1
ATOM 962 C C . LEU A 1 115 ? -21.216 -9.064 20.569 1.00 94.62 115 LEU A C 1
ATOM 964 O O . LEU A 1 115 ? -21.567 -8.635 21.664 1.00 94.62 115 LEU A O 1
ATOM 968 N N . GLU A 1 116 ? -22.087 -9.352 19.598 1.00 95.56 116 GLU A N 1
ATOM 969 C CA . GLU A 1 116 ? -23.542 -9.124 19.665 1.00 95.56 116 GLU A CA 1
ATOM 970 C C . GLU A 1 116 ? -23.937 -7.663 19.978 1.00 95.56 116 GLU A C 1
ATOM 972 O O . GLU A 1 116 ? -25.044 -7.366 20.428 1.00 95.56 116 GLU A O 1
ATOM 977 N N . ARG A 1 117 ? -23.033 -6.714 19.709 1.00 94.75 117 ARG A N 1
ATOM 978 C CA . ARG A 1 117 ? -23.229 -5.265 19.873 1.00 94.75 117 ARG A CA 1
ATOM 979 C C . ARG A 1 117 ? -22.360 -4.489 18.898 1.00 94.75 117 ARG A C 1
ATOM 981 O O . ARG A 1 117 ? -21.477 -5.055 18.260 1.00 94.75 117 ARG A O 1
ATOM 988 N N . ALA A 1 118 ? -22.596 -3.189 18.737 1.00 91.50 118 ALA A N 1
ATOM 989 C CA . ALA A 1 118 ? -21.691 -2.356 17.945 1.00 91.50 118 ALA A CA 1
ATOM 990 C C . ALA A 1 118 ? -20.264 -2.415 18.547 1.00 91.50 118 ALA A C 1
ATOM 992 O O . ALA A 1 118 ? -20.122 -2.244 19.765 1.00 91.50 118 ALA A O 1
ATOM 993 N N . PRO A 1 119 ? -19.229 -2.720 17.741 1.00 93.38 119 PRO A N 1
ATOM 994 C CA . PRO A 1 119 ? -17.851 -2.684 18.207 1.00 93.38 119 PRO A CA 1
ATOM 995 C C . PRO A 1 119 ? -17.401 -1.240 18.375 1.00 93.38 119 PRO A C 1
ATOM 997 O O . PRO A 1 119 ? -17.803 -0.385 17.582 1.00 93.38 119 PRO A O 1
ATOM 1000 N N . THR A 1 120 ? -16.534 -0.990 19.351 1.00 92.62 120 THR A N 1
ATOM 1001 C CA . THR A 1 120 ? -15.952 0.339 19.503 1.00 92.62 120 THR A CA 1
ATOM 1002 C C . THR A 1 120 ? -14.846 0.591 18.485 1.00 92.62 120 THR A C 1
ATOM 1004 O O . THR A 1 120 ? -14.247 -0.344 17.932 1.00 92.62 120 THR A O 1
ATOM 1007 N N . PHE A 1 121 ? -14.514 1.860 18.254 1.00 91.62 121 PHE A N 1
ATOM 1008 C CA . PHE A 1 121 ? -13.382 2.230 17.408 1.00 91.62 121 PHE A CA 1
ATOM 1009 C C . PHE A 1 121 ? -12.062 1.598 17.895 1.00 91.62 121 PHE A C 1
ATOM 1011 O O . PHE A 1 121 ? -11.288 1.070 17.089 1.00 91.62 121 PHE A O 1
ATOM 1018 N N . ARG A 1 122 ? -11.834 1.588 19.216 1.00 93.25 122 ARG A N 1
ATOM 1019 C CA . ARG A 1 122 ? -10.660 0.986 19.874 1.00 93.25 122 ARG A CA 1
ATOM 1020 C C . ARG A 1 122 ? -10.595 -0.528 19.660 1.00 93.25 122 ARG A C 1
ATOM 1022 O O . ARG A 1 122 ? -9.545 -1.043 19.279 1.00 93.25 122 ARG A O 1
ATOM 1029 N N . GLU A 1 123 ? -11.718 -1.232 19.809 1.00 93.88 123 GLU A N 1
ATOM 1030 C CA . GLU A 1 123 ? -11.805 -2.679 19.554 1.00 93.88 123 GLU A CA 1
ATOM 1031 C C . GLU A 1 123 ? -11.527 -3.017 18.085 1.00 93.88 123 GLU A C 1
ATOM 1033 O O . GLU A 1 123 ? -10.838 -3.990 17.766 1.00 93.88 123 GLU A O 1
ATOM 1038 N N . LEU A 1 124 ? -12.027 -2.187 17.169 1.00 93.75 124 LEU A N 1
ATOM 1039 C CA . LEU A 1 124 ? -11.785 -2.353 15.743 1.00 93.75 124 LEU A CA 1
ATOM 1040 C C . LEU A 1 124 ? -10.323 -2.059 15.366 1.00 93.75 124 LEU A C 1
ATOM 1042 O O . LEU A 1 124 ? -9.754 -2.748 14.510 1.00 93.75 124 LEU A O 1
ATOM 1046 N N . PHE A 1 125 ? -9.686 -1.086 16.022 1.00 93.00 125 PHE A N 1
ATOM 1047 C CA . PHE A 1 125 ? -8.254 -0.845 15.869 1.00 93.00 125 PHE A CA 1
ATOM 1048 C C . PHE A 1 125 ? -7.436 -2.038 16.368 1.0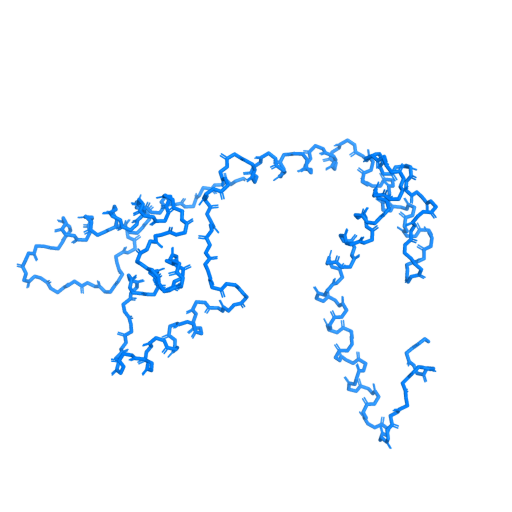0 93.00 125 PHE A C 1
ATOM 1050 O O . PHE A 1 125 ? -6.583 -2.537 15.633 1.00 93.00 125 PHE A O 1
ATOM 1057 N N . ASP A 1 126 ? -7.730 -2.555 17.560 1.00 94.19 126 ASP A N 1
ATOM 1058 C CA . ASP A 1 126 ? -7.061 -3.733 18.121 1.00 94.19 126 ASP A CA 1
ATOM 1059 C C . ASP A 1 126 ? -7.192 -4.946 17.198 1.00 94.19 126 ASP A C 1
ATOM 1061 O O . ASP A 1 126 ? -6.199 -5.595 16.865 1.00 94.19 126 ASP A O 1
ATOM 1065 N N . ARG A 1 127 ? -8.399 -5.195 16.677 1.00 93.00 127 ARG A N 1
ATOM 1066 C CA . ARG A 1 127 ? -8.677 -6.281 15.725 1.00 93.00 127 ARG A CA 1
ATOM 1067 C C . ARG A 1 127 ? -7.787 -6.240 14.482 1.00 93.00 127 ARG A C 1
ATOM 1069 O O . ARG A 1 127 ? -7.542 -7.286 13.878 1.00 93.00 127 ARG A O 1
ATOM 1076 N N . THR A 1 128 ? -7.347 -5.051 14.083 1.00 93.06 128 THR A N 1
ATOM 1077 C CA . THR A 1 128 ? -6.608 -4.799 12.841 1.00 93.06 128 THR A CA 1
ATOM 1078 C C . THR A 1 128 ? -5.121 -4.506 13.058 1.00 93.06 128 THR A C 1
ATOM 1080 O O . THR A 1 128 ? -4.364 -4.506 12.087 1.00 93.06 128 THR A O 1
ATOM 1083 N N . HIS A 1 129 ? -4.683 -4.302 14.303 1.00 93.38 129 HIS A N 1
ATOM 1084 C CA . HIS A 1 129 ? -3.303 -3.935 14.644 1.00 93.38 129 HIS A CA 1
ATOM 1085 C C . HIS A 1 129 ? -2.672 -4.803 15.744 1.00 93.38 129 HIS A C 1
ATOM 1087 O O . HIS A 1 129 ? -1.492 -4.622 16.049 1.00 93.38 129 HIS A O 1
ATOM 1093 N N . LYS A 1 130 ? -3.395 -5.782 16.300 1.00 93.81 130 LYS A N 1
ATOM 1094 C CA . LYS A 1 130 ? -2.825 -6.851 17.134 1.00 93.81 130 LYS A CA 1
ATOM 1095 C C . LYS A 1 130 ? -2.550 -8.116 16.323 1.00 93.81 130 LYS A C 1
ATOM 1097 O O . LYS A 1 130 ? -3.149 -8.374 15.268 1.00 93.81 130 LYS A O 1
ATOM 1102 N N . ARG A 1 131 ? -1.585 -8.907 16.790 1.00 91.06 131 ARG A N 1
ATOM 1103 C CA . ARG A 1 131 ? -1.232 -10.201 16.193 1.00 91.06 131 ARG A CA 1
ATOM 1104 C C . ARG A 1 131 ? -2.307 -11.225 16.547 1.00 91.06 131 ARG A C 1
ATOM 1106 O O . ARG A 1 131 ? -2.805 -11.279 17.662 1.00 91.06 131 ARG A O 1
ATOM 1113 N N . LYS A 1 132 ? -2.685 -12.069 15.586 1.00 87.00 132 LYS A N 1
ATOM 1114 C CA . LYS A 1 132 ? -3.722 -13.080 15.821 1.00 87.00 132 LYS A CA 1
ATOM 1115 C C . LYS A 1 132 ? -3.271 -14.059 16.912 1.00 87.00 132 LYS A C 1
ATOM 1117 O O . LYS A 1 132 ? -2.250 -14.717 16.746 1.00 87.00 132 LYS A O 1
ATOM 1122 N N . GLY A 1 133 ? -4.081 -14.205 17.959 1.00 85.50 133 GLY A N 1
ATOM 1123 C CA . GLY A 1 133 ? -3.825 -15.145 19.054 1.00 85.50 133 GLY A CA 1
ATOM 1124 C C . GLY A 1 133 ? -2.867 -14.625 20.127 1.00 85.50 133 GLY A C 1
ATOM 1125 O O . GLY A 1 133 ? -2.539 -15.383 21.033 1.00 85.50 133 GLY A O 1
ATOM 1126 N N . THR A 1 134 ? -2.437 -13.363 20.045 1.00 89.25 134 THR A N 1
ATOM 1127 C CA . THR A 1 134 ? -1.733 -12.673 21.133 1.00 89.25 134 THR A CA 1
ATOM 1128 C C . THR A 1 134 ? -2.379 -11.310 21.374 1.00 89.25 134 THR A C 1
ATOM 1130 O O . THR A 1 134 ? -3.200 -10.863 20.572 1.00 89.25 134 THR A O 1
ATOM 1133 N N . ASP A 1 135 ? -2.029 -10.659 22.481 1.00 89.81 135 ASP A N 1
ATOM 1134 C CA . ASP A 1 135 ? -2.453 -9.279 22.751 1.00 89.81 135 ASP A CA 1
ATOM 1135 C C . ASP A 1 135 ? -1.415 -8.244 22.272 1.00 89.81 135 ASP A C 1
ATOM 1137 O O . ASP A 1 135 ? -1.549 -7.041 22.489 1.00 89.81 135 ASP A O 1
ATOM 1141 N N . ASP A 1 136 ? -0.371 -8.708 21.577 1.00 93.44 136 ASP A N 1
ATOM 1142 C CA . ASP A 1 136 ? 0.736 -7.862 21.148 1.00 93.44 136 ASP A CA 1
ATOM 1143 C C . ASP A 1 136 ? 0.389 -7.082 19.885 1.00 93.44 136 ASP A C 1
ATOM 1145 O O . ASP A 1 136 ? -0.103 -7.628 18.887 1.00 93.44 136 ASP A O 1
ATOM 1149 N N . TYR A 1 137 ? 0.775 -5.811 19.876 1.00 92.75 137 TYR A N 1
ATOM 1150 C CA . TYR A 1 137 ? 0.704 -4.990 18.680 1.00 92.75 137 TYR A CA 1
ATOM 1151 C C . TYR A 1 137 ? 1.683 -5.458 17.598 1.00 92.75 137 TYR A C 1
ATOM 1153 O O . TYR A 1 137 ? 2.780 -5.974 17.839 1.00 92.75 137 TYR A O 1
ATOM 1161 N N . VAL A 1 138 ? 1.281 -5.254 16.347 1.00 91.06 138 VAL A N 1
ATOM 1162 C CA . VAL A 1 138 ? 2.080 -5.620 15.170 1.00 91.06 138 VAL A CA 1
ATOM 1163 C C . VAL A 1 138 ? 3.281 -4.699 14.991 1.00 91.06 138 VAL A C 1
ATOM 1165 O O . VAL A 1 138 ? 4.279 -5.112 14.397 1.00 91.06 138 VAL A O 1
ATOM 1168 N N . SER A 1 139 ? 3.202 -3.485 15.538 1.00 89.94 139 SER A N 1
ATOM 1169 C CA . SER A 1 139 ? 4.280 -2.510 15.570 1.00 89.94 139 SER A CA 1
ATOM 1170 C C . SER A 1 139 ? 4.230 -1.647 16.830 1.00 89.94 139 SER A C 1
ATOM 1172 O O . SER A 1 139 ? 3.167 -1.431 17.414 1.00 89.94 139 SER A O 1
ATOM 1174 N N . GLU A 1 140 ? 5.386 -1.111 17.223 1.00 89.38 140 GLU A N 1
ATOM 1175 C CA . GLU A 1 140 ? 5.474 -0.151 18.327 1.00 89.38 140 GLU A CA 1
ATOM 1176 C C . GLU A 1 140 ? 4.662 1.115 18.038 1.00 89.38 140 GLU A C 1
ATOM 1178 O O . GLU A 1 140 ? 3.974 1.608 18.921 1.00 89.38 140 GLU A O 1
ATOM 1183 N N . SER A 1 141 ? 4.635 1.569 16.780 1.00 88.62 141 SER A N 1
ATOM 1184 C CA . SER A 1 141 ? 3.796 2.698 16.370 1.00 88.62 141 SER A CA 1
ATOM 1185 C C . SER A 1 141 ? 2.312 2.448 16.649 1.00 88.62 141 SER A C 1
ATOM 1187 O O . SER A 1 141 ? 1.638 3.361 17.110 1.00 88.62 141 SER A O 1
ATOM 1189 N N . ALA A 1 142 ? 1.789 1.245 16.385 1.00 90.25 142 ALA A N 1
ATOM 1190 C CA . ALA A 1 142 ? 0.386 0.937 16.661 1.00 90.25 142 ALA A CA 1
ATOM 1191 C C . ALA A 1 142 ? 0.082 0.931 18.166 1.00 90.25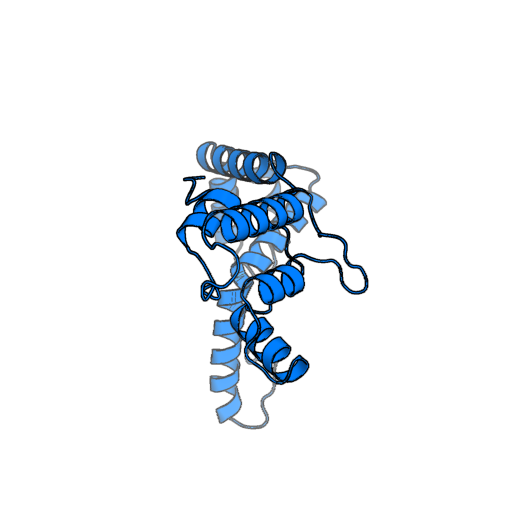 142 ALA A C 1
ATOM 1193 O O . ALA A 1 142 ? -0.959 1.442 18.576 1.00 90.25 142 ALA A O 1
ATOM 1194 N N . ARG A 1 143 ? 1.016 0.415 18.978 1.00 92.44 143 ARG A N 1
ATOM 1195 C CA . ARG A 1 143 ? 0.936 0.473 20.442 1.00 92.44 143 ARG A CA 1
ATOM 1196 C C . ARG A 1 143 ? 0.922 1.917 20.944 1.00 92.44 143 ARG A C 1
ATOM 1198 O O . ARG A 1 143 ? 0.025 2.288 21.684 1.00 92.44 143 ARG A O 1
ATOM 1205 N N . THR A 1 144 ? 1.863 2.748 20.498 1.00 91.75 144 THR A N 1
ATOM 1206 C CA . THR A 1 144 ? 1.953 4.151 20.930 1.00 91.75 144 THR A CA 1
ATOM 1207 C C . THR A 1 144 ? 0.703 4.947 20.560 1.00 91.75 144 THR A C 1
ATOM 1209 O O . THR A 1 144 ? 0.233 5.741 21.370 1.00 91.75 144 THR A O 1
ATOM 1212 N N . ILE A 1 145 ? 0.135 4.722 19.369 1.00 91.81 145 ILE A N 1
ATOM 1213 C CA . ILE A 1 145 ? -1.130 5.351 18.959 1.00 91.81 145 ILE A CA 1
ATOM 1214 C C . ILE A 1 145 ? -2.264 4.923 19.894 1.00 91.81 145 ILE A C 1
ATOM 1216 O O . ILE A 1 145 ? -3.042 5.767 20.324 1.00 91.81 145 ILE A O 1
ATOM 1220 N N . ALA A 1 146 ? -2.345 3.631 20.226 1.00 93.19 146 ALA A N 1
ATOM 1221 C CA . ALA A 1 146 ? -3.344 3.113 21.154 1.00 93.19 146 ALA A CA 1
ATOM 1222 C C . ALA A 1 146 ? -3.260 3.776 22.529 1.00 93.19 146 ALA A C 1
ATOM 1224 O O . ALA A 1 146 ? -4.221 4.390 22.972 1.00 93.19 146 ALA A O 1
ATOM 1225 N N . GLU A 1 147 ? -2.082 3.721 23.146 1.00 94.12 147 GLU A N 1
ATOM 1226 C CA . GLU A 1 147 ? -1.845 4.239 24.494 1.00 94.12 147 GLU A CA 1
ATOM 1227 C C . GLU A 1 147 ? -2.048 5.758 24.566 1.00 94.12 147 GLU A C 1
ATOM 1229 O O . GLU A 1 147 ? -2.592 6.271 25.542 1.00 94.12 147 GLU A O 1
ATOM 1234 N N . THR A 1 148 ? -1.643 6.488 23.521 1.00 93.56 148 THR A N 1
ATOM 1235 C CA . THR A 1 148 ? -1.830 7.945 23.453 1.00 93.56 148 THR A CA 1
ATOM 1236 C C . THR A 1 148 ? -3.305 8.302 23.299 1.00 93.56 148 THR A C 1
ATOM 1238 O O . THR A 1 148 ? -3.769 9.233 23.952 1.00 93.56 148 THR A O 1
ATOM 1241 N N . TYR A 1 149 ? -4.049 7.556 22.477 1.00 93.06 149 TYR A N 1
ATOM 1242 C CA . TYR A 1 149 ? -5.486 7.757 22.312 1.00 93.06 149 TYR A CA 1
ATOM 1243 C C . TYR A 1 149 ? -6.249 7.440 23.600 1.00 93.06 149 TYR A C 1
ATOM 1245 O O . TYR A 1 149 ? -7.066 8.245 24.031 1.00 93.06 149 TYR A O 1
ATOM 1253 N N . ASP A 1 150 ? -5.944 6.315 24.250 1.00 91.75 150 ASP A N 1
ATOM 1254 C CA . ASP A 1 150 ? -6.599 5.914 25.499 1.00 91.75 150 ASP A CA 1
ATOM 1255 C C . ASP A 1 150 ? -6.355 6.946 26.606 1.00 91.75 150 ASP A C 1
ATOM 1257 O O . ASP A 1 150 ? -7.272 7.305 27.346 1.00 91.75 150 ASP A O 1
ATOM 1261 N N . LYS A 1 151 ? -5.134 7.493 26.671 1.00 91.06 151 LYS A N 1
ATOM 1262 C CA . LYS A 1 151 ? -4.808 8.592 27.579 1.00 91.06 151 LYS A CA 1
ATOM 1263 C C . LYS A 1 151 ? -5.588 9.868 27.245 1.00 91.06 151 LYS A C 1
ATOM 1265 O O . LYS A 1 151 ? -6.160 10.467 28.146 1.00 91.06 151 LYS A O 1
ATOM 1270 N N . ALA A 1 152 ? -5.640 10.267 25.974 1.00 90.00 152 ALA A N 1
ATOM 1271 C CA . ALA A 1 152 ? -6.375 11.459 25.552 1.00 90.00 152 ALA A CA 1
ATOM 1272 C C . ALA A 1 152 ? -7.882 11.335 25.836 1.00 90.00 152 ALA A C 1
ATOM 1274 O O . ALA A 1 152 ? -8.485 12.273 26.345 1.00 90.00 152 ALA A O 1
ATOM 1275 N N . MET A 1 153 ? -8.474 10.160 25.604 1.00 89.19 153 MET A N 1
ATOM 1276 C CA . MET A 1 153 ? -9.868 9.875 25.961 1.00 89.19 153 MET A CA 1
ATOM 1277 C C . MET A 1 153 ? -10.109 9.984 27.473 1.00 89.19 153 MET A C 1
ATOM 1279 O O . MET A 1 153 ? -11.117 10.552 27.890 1.00 89.19 153 MET A O 1
ATOM 1283 N N . ALA A 1 154 ? -9.188 9.478 28.299 1.00 87.25 154 ALA A N 1
ATOM 1284 C CA . ALA A 1 154 ? -9.284 9.599 29.754 1.00 87.25 154 ALA A CA 1
ATOM 1285 C C . ALA A 1 154 ? -9.143 11.055 30.241 1.00 87.25 154 ALA A C 1
ATOM 1287 O O . ALA A 1 154 ? -9.828 11.451 31.182 1.00 87.25 154 ALA A O 1
ATOM 1288 N N . ASP A 1 155 ? -8.291 11.854 29.590 1.00 86.06 155 ASP A N 1
ATOM 1289 C CA . ASP A 1 155 ? -8.087 13.270 29.917 1.00 86.06 155 ASP A CA 1
ATOM 1290 C C . ASP A 1 155 ? -9.272 14.147 29.450 1.00 86.06 155 ASP A C 1
ATOM 1292 O O . ASP A 1 155 ? -9.671 15.077 30.153 1.00 86.06 155 ASP A O 1
ATOM 1296 N N . HIS A 1 156 ? -9.857 13.858 28.280 1.00 84.25 156 HIS A N 1
ATOM 1297 C CA . HIS A 1 156 ? -10.971 14.620 27.695 1.00 84.25 156 HIS A CA 1
ATOM 1298 C C . HIS A 1 156 ? -12.306 14.372 28.407 1.00 84.25 156 HIS A C 1
ATOM 1300 O O . HIS A 1 156 ? -13.140 15.277 28.504 1.00 84.25 156 HIS A O 1
ATOM 1306 N N . TYR A 1 157 ? -12.518 13.155 28.908 1.00 83.50 157 TYR A N 1
ATOM 1307 C CA . TYR A 1 157 ? -13.793 12.730 29.471 1.00 83.50 157 TYR A CA 1
ATOM 1308 C C . TYR A 1 157 ? -13.618 12.275 30.918 1.00 83.50 157 TYR A C 1
ATOM 1310 O O . TYR A 1 157 ? -13.220 11.144 31.194 1.00 83.50 157 TYR A O 1
ATOM 1318 N N . ALA A 1 158 ? -13.968 13.165 31.851 1.00 72.19 158 ALA A N 1
ATOM 1319 C CA . ALA A 1 158 ? -13.976 12.869 33.278 1.00 72.19 158 ALA A CA 1
ATOM 1320 C C . ALA A 1 158 ? -14.888 11.675 33.617 1.00 72.19 158 ALA A C 1
ATOM 1322 O O . ALA A 1 158 ? -15.880 11.399 32.931 1.00 72.19 158 ALA A O 1
ATOM 1323 N N . GLU A 1 159 ? -14.572 11.000 34.721 1.00 66.81 159 GLU A N 1
ATOM 1324 C CA . GLU A 1 159 ? -15.300 9.830 35.210 1.00 66.81 159 GLU A CA 1
ATOM 1325 C C . GLU A 1 159 ? -16.808 10.134 35.351 1.00 66.81 159 GLU A C 1
ATOM 1327 O O . GLU A 1 159 ? -17.211 11.067 36.047 1.00 66.81 159 GLU A O 1
ATOM 1332 N N . GLY A 1 160 ? -17.651 9.375 34.642 1.00 65.06 160 GLY A N 1
ATOM 1333 C CA . GLY A 1 160 ? -19.111 9.549 34.642 1.00 65.06 160 GLY A CA 1
ATOM 1334 C C . GLY A 1 160 ? -19.689 10.414 33.513 1.00 65.06 160 GLY A C 1
ATOM 1335 O O . GLY A 1 160 ? -20.912 10.523 33.412 1.00 65.06 160 GLY A O 1
ATOM 1336 N N . THR A 1 161 ? -18.860 10.989 32.633 1.00 71.38 161 THR A N 1
ATOM 1337 C CA . THR A 1 161 ? -19.347 11.615 31.391 1.00 71.38 161 THR A CA 1
ATOM 1338 C C . THR A 1 161 ? -19.516 10.577 30.271 1.00 71.38 161 THR A C 1
ATOM 1340 O O . THR A 1 161 ? -18.692 9.668 30.155 1.00 71.38 161 THR A O 1
ATOM 1343 N N . PRO A 1 162 ? -20.577 10.660 29.440 1.00 75.38 162 PRO A N 1
ATOM 1344 C CA . PRO A 1 162 ? -20.720 9.774 28.288 1.00 75.38 162 PRO A CA 1
ATOM 1345 C C . PRO A 1 162 ? -19.567 9.985 27.302 1.00 75.38 162 PRO A C 1
ATOM 1347 O O . PRO A 1 162 ? -19.463 11.042 26.680 1.00 75.38 162 PRO A O 1
ATOM 1350 N N . GLN A 1 163 ? -18.712 8.974 27.160 1.00 77.38 163 GLN A N 1
ATOM 1351 C CA . GLN A 1 163 ? -17.631 8.982 26.180 1.00 77.38 163 GLN A CA 1
ATOM 1352 C C . GLN A 1 163 ? -18.189 8.661 24.787 1.00 77.38 163 GLN A C 1
ATOM 1354 O O . GLN A 1 163 ? -18.966 7.707 24.650 1.00 77.38 163 GLN A O 1
ATOM 1359 N N . PRO A 1 164 ? -17.825 9.424 23.742 1.00 82.94 164 PRO A N 1
ATOM 1360 C CA . PRO A 1 164 ? -18.127 9.029 22.377 1.00 82.94 164 PRO A CA 1
ATOM 1361 C C . PRO A 1 164 ? -17.301 7.798 21.990 1.00 82.94 164 PRO A C 1
ATOM 1363 O O . PRO A 1 164 ? -16.228 7.550 22.534 1.00 82.94 164 PRO A O 1
ATOM 1366 N N . ASP A 1 165 ? -17.782 7.047 21.001 1.00 84.12 165 ASP A N 1
ATOM 1367 C CA . ASP A 1 165 ? -17.047 5.897 20.461 1.00 84.12 165 ASP A CA 1
ATOM 1368 C C . ASP A 1 165 ? -15.696 6.298 19.827 1.00 84.12 165 ASP A C 1
ATOM 1370 O O . ASP A 1 165 ? -14.687 5.605 19.962 1.00 84.12 165 ASP A O 1
ATOM 1374 N N . LEU A 1 166 ? -15.671 7.455 19.163 1.00 88.25 166 LEU A N 1
ATOM 1375 C CA . LEU A 1 166 ? -14.477 8.059 18.584 1.00 88.25 166 LEU A CA 1
ATOM 1376 C C . LEU A 1 166 ? -14.453 9.549 18.918 1.00 88.25 166 LEU A C 1
ATOM 1378 O O . LEU A 1 166 ? -15.390 10.263 18.559 1.00 88.25 166 LEU A O 1
ATOM 1382 N N . ASP A 1 167 ? -13.361 10.013 19.521 1.00 90.00 167 ASP A N 1
ATOM 1383 C CA . ASP A 1 167 ? -12.988 11.427 19.552 1.00 90.00 167 ASP A CA 1
ATOM 1384 C C . ASP A 1 167 ? -12.013 11.701 18.388 1.00 90.00 167 ASP A C 1
ATOM 1386 O O . ASP A 1 167 ? -10.862 11.244 18.414 1.00 90.00 167 ASP A O 1
ATOM 1390 N N . PRO A 1 168 ? -12.452 12.406 17.326 1.00 88.12 168 PRO A N 1
ATOM 1391 C CA . PRO A 1 168 ? -11.612 12.666 16.164 1.00 88.12 168 PRO A CA 1
ATOM 1392 C C . PRO A 1 168 ? -10.376 13.517 16.475 1.00 88.12 168 PRO A C 1
ATOM 1394 O O . PRO A 1 168 ? -9.361 13.344 15.800 1.00 88.12 168 PRO A O 1
ATOM 1397 N N . GLU A 1 169 ? -10.441 14.423 17.454 1.00 87.62 169 GLU A N 1
ATOM 1398 C CA . GLU A 1 169 ? -9.319 15.298 17.809 1.00 87.62 169 GLU A CA 1
ATOM 1399 C C . GLU A 1 169 ? -8.260 14.506 18.572 1.00 87.62 169 GLU A C 1
ATOM 1401 O O . GLU A 1 169 ? -7.105 14.457 18.141 1.00 87.62 169 GLU A O 1
ATOM 1406 N N . ALA A 1 170 ? -8.677 13.767 19.605 1.00 89.25 170 ALA A N 1
ATOM 1407 C CA . ALA A 1 170 ? -7.801 12.850 20.335 1.00 89.25 170 ALA A CA 1
ATOM 1408 C C . ALA A 1 170 ? -7.144 11.822 19.397 1.00 89.25 170 ALA A C 1
ATOM 1410 O O . ALA A 1 170 ? -5.964 11.484 19.531 1.00 89.25 170 ALA A O 1
ATOM 1411 N N . TRP A 1 171 ? -7.892 11.340 18.399 1.00 90.69 171 TRP A N 1
ATOM 1412 C CA . TRP A 1 171 ? -7.367 10.424 17.394 1.00 90.69 171 TRP A CA 1
ATOM 1413 C C . TRP A 1 171 ? -6.322 11.068 16.481 1.00 90.69 171 TRP A C 1
ATOM 1415 O O . TRP A 1 171 ? -5.286 10.459 16.208 1.00 90.69 171 TRP A O 1
ATOM 1425 N N . VAL A 1 172 ? -6.575 12.281 15.988 1.00 88.31 172 VAL A N 1
ATOM 1426 C CA . VAL A 1 172 ? -5.635 13.013 15.126 1.00 88.31 172 VAL A CA 1
ATOM 1427 C C . VAL A 1 172 ? -4.330 13.312 15.862 1.00 88.31 172 VAL A C 1
ATOM 1429 O O . VAL A 1 172 ? -3.256 13.169 15.264 1.00 88.31 172 VAL A O 1
ATOM 1432 N N . ASP A 1 173 ? -4.408 13.653 17.145 1.00 87.25 173 ASP A N 1
ATOM 1433 C CA . ASP A 1 173 ? -3.239 13.889 17.990 1.00 87.25 173 ASP A CA 1
ATOM 1434 C C . ASP A 1 173 ? -2.441 12.600 18.225 1.00 87.25 173 ASP A C 1
ATOM 1436 O O . ASP A 1 173 ? -1.217 12.590 18.058 1.00 87.25 173 ASP A O 1
ATOM 1440 N N . ALA A 1 174 ? -3.122 11.485 18.509 1.00 87.19 174 ALA A N 1
ATOM 1441 C CA . ALA A 1 174 ? -2.484 10.190 18.735 1.00 87.19 174 ALA A CA 1
ATOM 1442 C C . ALA A 1 174 ? -1.866 9.583 17.461 1.00 87.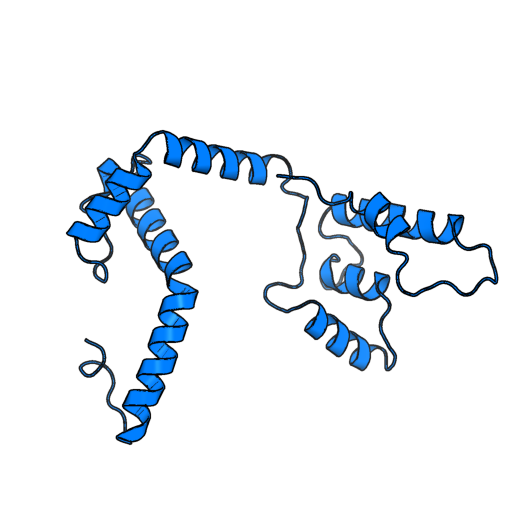19 174 ALA A C 1
ATOM 1444 O O . ALA A 1 174 ? -0.715 9.142 17.464 1.00 87.19 174 ALA A O 1
ATOM 1445 N N . ALA A 1 175 ? -2.611 9.555 16.353 1.00 84.00 175 ALA A N 1
ATOM 1446 C CA . ALA A 1 175 ? -2.177 8.960 15.087 1.00 84.00 175 ALA A CA 1
ATOM 1447 C C . ALA A 1 175 ? -1.192 9.853 14.310 1.00 84.00 175 ALA A C 1
ATOM 1449 O O . ALA A 1 175 ? -0.464 9.374 13.433 1.00 84.00 175 ALA A O 1
ATOM 1450 N N . GLY A 1 176 ? -1.149 11.144 14.648 1.00 74.81 176 GLY A N 1
ATOM 1451 C CA . GLY A 1 176 ? -0.493 12.176 13.868 1.00 74.81 176 GLY A CA 1
ATOM 1452 C C . GLY A 1 176 ? -1.313 12.468 12.617 1.00 74.81 176 GLY A C 1
ATOM 1453 O O . GLY A 1 176 ? -1.383 11.642 11.709 1.00 74.81 176 GLY A O 1
ATOM 1454 N N . GLY A 1 177 ? -1.919 13.656 12.575 1.00 68.75 177 GLY A N 1
ATOM 1455 C CA . GLY A 1 177 ? -2.772 14.113 11.477 1.00 68.75 177 GLY A CA 1
ATOM 1456 C C . GLY A 1 177 ? -2.150 14.027 10.073 1.00 68.75 177 GLY A C 1
ATOM 1457 O O . GLY A 1 177 ? -1.001 13.612 9.902 1.00 68.75 177 GLY A O 1
ATOM 1458 N N . PRO A 1 178 ? -2.886 14.441 9.027 1.00 57.53 178 PRO A N 1
ATOM 1459 C CA . PRO A 1 178 ? -2.468 14.269 7.638 1.00 57.53 178 PRO A CA 1
ATOM 1460 C C . PRO A 1 178 ? -1.089 14.889 7.369 1.00 57.53 178 PRO A C 1
ATOM 1462 O O . PRO A 1 178 ? -0.945 16.101 7.214 1.00 57.53 178 PRO A O 1
ATOM 1465 N N . ARG A 1 179 ? -0.047 14.057 7.284 1.00 57.03 179 ARG A N 1
ATOM 1466 C CA . ARG A 1 179 ? 1.289 14.494 6.870 1.00 57.03 179 ARG A CA 1
ATOM 1467 C C . ARG A 1 179 ? 1.404 14.319 5.362 1.00 57.03 179 ARG A C 1
ATOM 1469 O O . ARG A 1 179 ? 1.185 13.225 4.844 1.00 57.03 179 ARG A O 1
ATOM 1476 N N . LYS A 1 180 ? 1.744 15.394 4.645 1.00 42.94 180 LYS A N 1
ATOM 1477 C CA . LYS A 1 180 ? 2.134 15.294 3.231 1.00 42.94 180 LYS A CA 1
ATOM 1478 C C . LYS A 1 180 ? 3.432 14.483 3.167 1.00 42.94 180 LYS A C 1
ATOM 1480 O O . LYS A 1 180 ? 4.449 14.933 3.688 1.00 42.94 180 LYS A O 1
ATOM 1485 N N . GLY A 1 181 ? 3.344 13.271 2.620 1.00 41.03 181 GLY A N 1
ATOM 1486 C CA . GLY A 1 181 ? 4.487 12.394 2.343 1.00 41.03 181 GLY A CA 1
ATOM 1487 C C . GLY A 1 181 ? 5.137 12.657 0.994 1.00 41.03 181 GLY A C 1
ATOM 1488 O O . GLY A 1 181 ? 4.553 13.421 0.190 1.00 41.03 181 GLY A O 1
#

Sequence (181 aa):
MFTRRYAFTRPEDLPRARVVWESTAQTNLRKSMWEARDKAMKTTGNRDPMAWLDYGPVWLRRDYWESLCERWATGPWQERSQAAKRNRSTHPEKNVHTSGSVSYATHSQKLHHELERAPTFRELFDRTHKRKGTDDYVSESARTIAETYDKAMADHYAEGTPQPDLDPEAWVDAAGGPRKG

Secondary structure (DSSP, 8-state):
--TTT---SSTTHHHHHHHHHHHHHHHHHHHHHHHHHHHHHHHH----GGGGGGG--TTS-HHHHHHHHHHHHSHHHHHHHHHHHHHHHH-TTTT--S-TTS-HHHHHHHHHHHHTSPPPHHHHHHHHHBPTTSS-BSSHHHHHHHHHHHHHHHHHS-TTS---S--HHHHHHHHT-----

Organism: Colocasia esculenta (NCBI:txid4460)

InterPro domains:
  IPR004252 Probable transposase, Ptta/En/Spm, plant [PF03004] (63-155)

pLDDT: mean 86.69, std 10.45, range [41.03, 96.31]

Foldseek 3Di:
DQCVPDDDPDPVVVVVVVVVCVVVCVVCVVVVVVVQLVQLCVVQVDPQLCSSLVSGDPVDDSVVSNVVSVVCNDPVNVVVVVVVVVVCVVCVQPPDWDCPPPDLVNLQVVVCVVVVHRDFPLRSLQSTQPDPPDSDGPHPLSVQLSVQLVVLQPVVADPPRDGDSDDVVSNCVSNPHDDDD

Radius of gyration: 24.04 Å; chains: 1; bounding box: 45×40×64 Å